Protein AF-A0A316YBG9-F1 (afdb_monomer)

Sequence (84 aa):
MIDGMRQTWGDEHNYVICHTDHEYQWNGAEGADWGHAHYELDIQIGGTVGYEVYGSNVGGYFKGKGDGGYLNCESLVCSRPGLS

Solvent-accessible surface area (backbone atoms only — not comparable to full-atom values): 5251 Å² total; per-residue (Å²): 110,68,68,59,50,38,74,73,66,40,68,75,27,35,38,42,45,42,68,60,55,65,50,75,50,66,64,68,49,77,83,77,40,29,44,77,50,80,46,74,47,81,43,98,79,91,51,73,50,54,35,41,35,37,41,28,64,48,62,67,53,76,43,77,69,59,76,92,61,101,73,74,85,54,69,54,74,51,73,73,79,81,89,125

Mean predicted aligned error: 8.86 Å

pLDDT: mean 74.73, std 17.7, range [38.47, 94.12]

Radius of gyration: 13.96 Å; Cα contacts (8 Å, |Δi|>4): 142; chains: 1; bounding box: 44×24×34 Å

Nearest PDB structures (foldseek):
  1ojg-assembly1_A  TM=3.725E-01  e=3.379E+00  Escherichia coli BL21(DE3)

Structure (mmCIF, N/CA/C/O backbone):
data_AF-A0A316YBG9-F1
#
_entry.id   AF-A0A316YBG9-F1
#
loop_
_atom_site.group_PDB
_atom_site.id
_atom_site.type_symbol
_atom_site.label_atom_id
_atom_site.label_alt_id
_atom_site.label_comp_id
_atom_site.label_asym_id
_atom_site.label_entity_id
_atom_site.label_seq_id
_atom_site.pdbx_PDB_ins_code
_atom_site.Cartn_x
_atom_site.Cartn_y
_atom_site.Cartn_z
_atom_site.occupancy
_atom_site.B_iso_or_equiv
_atom_site.auth_seq_id
_atom_site.auth_comp_id
_atom_site.auth_asym_id
_atom_site.auth_atom_id
_atom_site.pdbx_PDB_model_num
ATOM 1 N N . MET A 1 1 ? 1.384 -11.520 7.800 1.00 70.06 1 MET A N 1
ATOM 2 C CA . MET A 1 1 ? 0.873 -10.526 6.835 1.00 70.06 1 MET A CA 1
ATOM 3 C C . MET A 1 1 ? 2.033 -9.925 6.051 1.00 70.06 1 MET A C 1
ATOM 5 O O . MET A 1 1 ? 2.261 -10.389 4.943 1.00 70.06 1 MET A O 1
ATOM 9 N N . ILE A 1 2 ? 2.835 -9.023 6.638 1.00 71.88 2 ILE A N 1
ATOM 10 C CA . ILE A 1 2 ? 4.020 -8.465 5.959 1.00 71.88 2 ILE A CA 1
ATOM 11 C C . ILE A 1 2 ? 5.025 -9.541 5.551 1.00 71.88 2 ILE A C 1
ATOM 13 O O . ILE A 1 2 ? 5.498 -9.496 4.427 1.00 71.88 2 ILE A O 1
ATOM 17 N N . ASP A 1 3 ? 5.300 -10.544 6.390 1.00 80.31 3 ASP A N 1
ATOM 18 C CA . ASP A 1 3 ? 6.300 -11.566 6.038 1.00 80.31 3 ASP A CA 1
ATOM 19 C C . ASP A 1 3 ? 5.951 -12.345 4.762 1.00 80.31 3 ASP A C 1
ATOM 21 O O . ASP A 1 3 ? 6.842 -12.679 3.989 1.00 80.31 3 ASP A O 1
ATOM 25 N N . GLY A 1 4 ? 4.662 -12.599 4.505 1.00 80.44 4 GLY A N 1
ATOM 26 C CA . GLY A 1 4 ? 4.220 -13.261 3.273 1.00 80.44 4 GLY A CA 1
ATOM 27 C C . GLY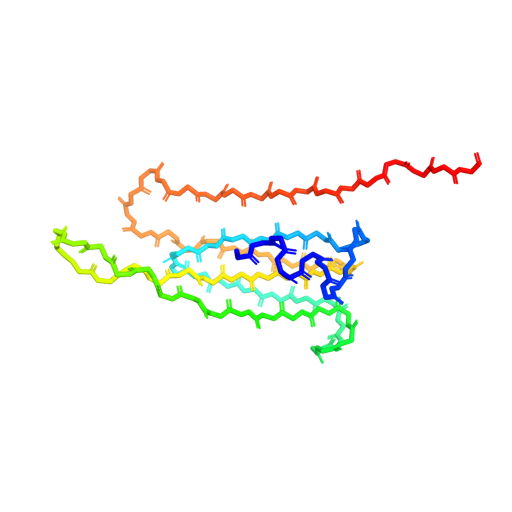 A 1 4 ? 4.345 -12.349 2.052 1.00 80.44 4 GLY A C 1
ATOM 28 O O . GLY A 1 4 ? 4.804 -12.778 0.995 1.00 80.44 4 GLY A O 1
ATOM 29 N N . MET A 1 5 ? 4.006 -11.069 2.211 1.00 78.75 5 MET A N 1
ATOM 30 C CA . MET A 1 5 ? 4.146 -10.069 1.150 1.00 78.75 5 MET A CA 1
ATOM 31 C C . MET A 1 5 ? 5.621 -9.820 0.820 1.00 78.75 5 MET A C 1
ATOM 33 O O . MET A 1 5 ? 5.999 -9.840 -0.344 1.00 78.75 5 MET A O 1
ATOM 37 N N . ARG A 1 6 ? 6.473 -9.744 1.846 1.00 82.31 6 ARG A N 1
ATOM 38 C CA . ARG A 1 6 ? 7.931 -9.671 1.739 1.00 82.31 6 ARG A CA 1
ATOM 39 C C . ARG A 1 6 ? 8.534 -10.890 1.052 1.00 82.31 6 ARG A C 1
ATOM 41 O O . ARG A 1 6 ? 9.405 -10.740 0.210 1.00 82.31 6 ARG A O 1
ATOM 48 N N . GLN A 1 7 ? 8.066 -12.097 1.363 1.00 85.69 7 GLN A N 1
ATOM 49 C CA . GLN A 1 7 ? 8.496 -13.303 0.643 1.00 85.69 7 GLN A CA 1
ATOM 50 C C . GLN A 1 7 ? 8.090 -13.279 -0.836 1.00 85.69 7 GLN A C 1
ATOM 52 O O . GLN A 1 7 ? 8.777 -13.880 -1.657 1.00 85.69 7 GLN A O 1
ATOM 57 N N . THR A 1 8 ? 6.990 -12.601 -1.171 1.00 82.25 8 THR A N 1
ATOM 58 C CA . THR A 1 8 ? 6.462 -12.542 -2.540 1.00 82.25 8 THR A CA 1
ATOM 59 C C . THR A 1 8 ? 7.134 -11.446 -3.366 1.00 82.25 8 THR A C 1
ATOM 61 O O . THR A 1 8 ? 7.446 -11.676 -4.530 1.00 82.25 8 THR A O 1
ATOM 64 N N . TRP A 1 9 ? 7.349 -10.263 -2.785 1.00 79.12 9 TRP A N 1
ATOM 65 C CA . TRP A 1 9 ? 7.822 -9.072 -3.502 1.00 79.12 9 TRP A CA 1
ATOM 66 C C . TRP A 1 9 ? 9.238 -8.644 -3.125 1.00 79.12 9 TRP A C 1
ATOM 68 O O . TRP A 1 9 ? 9.799 -7.782 -3.779 1.00 79.12 9 TRP A O 1
ATOM 78 N N . GLY A 1 10 ? 9.855 -9.255 -2.121 1.00 84.19 10 GLY A N 1
ATOM 79 C CA . GLY A 1 10 ? 11.256 -9.019 -1.798 1.00 84.19 10 GLY A CA 1
ATOM 80 C C . GLY A 1 10 ? 11.511 -7.813 -0.895 1.00 84.19 10 GLY A C 1
ATOM 81 O O . GLY A 1 10 ? 10.611 -7.065 -0.495 1.00 84.19 10 GLY A O 1
ATOM 82 N N . ASP A 1 11 ? 12.782 -7.669 -0.529 1.00 84.25 11 ASP A N 1
ATOM 83 C CA . ASP A 1 11 ? 13.280 -6.664 0.417 1.00 84.25 11 ASP A CA 1
ATOM 84 C C . ASP A 1 11 ? 13.546 -5.303 -0.266 1.00 84.25 11 ASP A C 1
ATOM 86 O O . ASP A 1 11 ? 13.905 -4.333 0.394 1.00 84.25 11 ASP A O 1
ATOM 90 N N . GLU A 1 12 ? 13.397 -5.217 -1.589 1.00 83.81 12 GLU A N 1
ATOM 91 C CA . GLU A 1 12 ? 13.524 -3.988 -2.378 1.00 83.81 12 GLU A CA 1
ATOM 92 C C . GLU A 1 12 ? 12.271 -3.096 -2.341 1.00 83.81 12 GLU A C 1
ATOM 94 O O . GLU A 1 12 ? 12.312 -1.953 -2.800 1.00 83.81 12 GLU A O 1
ATOM 99 N N . HIS A 1 13 ? 11.169 -3.599 -1.781 1.00 85.06 13 HIS A N 1
ATOM 100 C CA . HIS A 1 13 ? 9.923 -2.857 -1.620 1.00 85.06 13 HIS A CA 1
ATOM 101 C C . HIS A 1 13 ? 9.827 -2.232 -0.226 1.00 85.06 13 HIS A C 1
ATOM 103 O O . HIS A 1 13 ? 10.183 -2.833 0.788 1.00 85.06 13 HIS A O 1
ATOM 109 N N . ASN A 1 14 ? 9.267 -1.028 -0.169 1.00 86.06 14 ASN A N 1
ATOM 110 C CA . ASN A 1 14 ? 8.816 -0.413 1.071 1.00 86.06 14 ASN A CA 1
ATOM 111 C C . ASN A 1 14 ? 7.377 -0.835 1.349 1.00 86.06 14 ASN A C 1
ATOM 113 O O . ASN A 1 14 ? 6.564 -0.882 0.422 1.00 86.06 14 ASN A O 1
ATOM 117 N N . TYR A 1 15 ? 7.063 -1.089 2.620 1.00 85.94 15 TYR A N 1
ATOM 118 C CA . TYR A 1 15 ? 5.745 -1.561 3.028 1.00 85.94 15 TYR A CA 1
ATOM 119 C C . TYR A 1 15 ? 5.025 -0.530 3.896 1.00 85.94 15 TYR A C 1
ATOM 121 O O . TYR A 1 15 ? 5.592 0.018 4.843 1.00 85.94 15 TYR A O 1
ATOM 129 N N . VAL A 1 16 ? 3.752 -0.294 3.584 1.00 86.56 16 VAL A N 1
ATOM 130 C CA . VAL A 1 16 ? 2.855 0.570 4.361 1.00 86.56 16 VAL A CA 1
ATOM 131 C C . VAL A 1 16 ? 1.654 -0.256 4.792 1.00 86.56 16 VAL A C 1
ATOM 133 O O . VAL A 1 16 ? 0.980 -0.834 3.943 1.00 86.56 16 VAL A O 1
ATOM 136 N N . ILE A 1 17 ? 1.374 -0.299 6.096 1.00 85.50 17 ILE A N 1
ATOM 137 C CA . ILE A 1 17 ? 0.150 -0.899 6.639 1.00 85.50 17 ILE A CA 1
ATOM 138 C C . ILE A 1 17 ? -0.735 0.208 7.206 1.00 85.50 17 ILE A C 1
ATOM 140 O O . ILE A 1 17 ? -0.262 1.068 7.951 1.00 85.50 17 ILE A O 1
ATOM 144 N N . CYS A 1 18 ? -2.027 0.176 6.893 1.00 83.56 18 CYS A N 1
ATOM 145 C CA . CYS A 1 18 ? -2.992 1.153 7.378 1.00 83.56 18 CYS A CA 1
ATOM 146 C C . CYS A 1 18 ? -4.375 0.521 7.556 1.00 83.56 18 CYS A C 1
ATOM 148 O O . CYS A 1 18 ? -4.822 -0.215 6.692 1.00 83.56 18 CYS A O 1
ATOM 150 N N . HIS A 1 19 ? -5.074 0.823 8.651 1.00 84.25 19 HIS A N 1
ATOM 151 C CA . HIS A 1 19 ? -6.466 0.392 8.868 1.00 84.25 19 HIS A CA 1
ATOM 152 C C . HIS A 1 19 ? -7.483 1.537 8.716 1.00 84.25 19 HIS A C 1
ATOM 154 O O . HIS A 1 19 ? -8.683 1.341 8.892 1.00 84.25 19 HIS A O 1
ATOM 160 N N . THR A 1 20 ? -7.006 2.758 8.484 1.00 81.50 20 THR A N 1
ATOM 161 C CA . THR A 1 20 ? -7.805 3.990 8.520 1.00 81.50 20 THR A CA 1
ATOM 162 C C . THR A 1 20 ? -8.136 4.433 7.104 1.00 81.50 20 THR A C 1
ATOM 164 O O . THR A 1 20 ? -7.519 3.951 6.158 1.00 81.50 20 THR A O 1
ATOM 167 N N . ASP A 1 21 ? -9.096 5.341 6.915 1.00 81.12 21 ASP A N 1
ATOM 168 C CA . ASP A 1 21 ? -9.344 5.900 5.580 1.00 81.12 21 ASP A CA 1
ATOM 169 C C . ASP A 1 21 ? -8.105 6.668 5.089 1.00 81.12 21 ASP A C 1
ATOM 171 O O . ASP A 1 21 ? -7.440 7.386 5.847 1.00 81.12 21 ASP A O 1
ATOM 175 N N . HIS A 1 22 ? -7.773 6.517 3.811 1.00 85.50 22 HIS A N 1
ATOM 176 C CA . HIS A 1 22 ? -6.575 7.097 3.219 1.00 85.50 22 HIS A CA 1
ATOM 177 C C . HIS A 1 22 ? -6.723 7.360 1.720 1.00 85.50 22 HIS A C 1
ATOM 179 O O . HIS A 1 22 ? -7.677 6.962 1.053 1.00 85.50 22 HIS A O 1
ATOM 185 N N . GLU A 1 23 ? -5.759 8.106 1.200 1.00 87.69 23 GLU A N 1
ATOM 186 C CA . GLU A 1 23 ? -5.479 8.280 -0.219 1.00 87.69 23 GLU A CA 1
ATOM 187 C C . GLU A 1 23 ? -4.092 7.716 -0.511 1.00 87.69 23 GLU A C 1
ATOM 189 O O . GLU A 1 23 ? -3.163 7.887 0.284 1.00 87.69 23 GLU A O 1
ATOM 194 N N . TYR A 1 24 ? -3.936 7.081 -1.667 1.00 89.00 24 TYR A N 1
ATOM 195 C CA . TYR A 1 24 ? -2.647 6.590 -2.126 1.00 89.00 24 TYR A CA 1
ATOM 196 C C . TYR A 1 24 ? -2.499 6.768 -3.634 1.00 89.00 24 TYR A C 1
ATOM 198 O O . TYR A 1 24 ? -3.474 6.757 -4.386 1.00 89.00 24 TYR A O 1
ATOM 206 N N . GLN A 1 25 ? -1.255 6.914 -4.073 1.00 90.56 25 GLN A N 1
ATOM 207 C CA . GLN A 1 25 ? -0.867 6.817 -5.472 1.00 90.56 25 GLN A CA 1
ATOM 208 C C . GLN A 1 25 ? 0.594 6.394 -5.543 1.00 90.56 25 GLN A C 1
ATOM 210 O O . GLN A 1 25 ? 1.453 7.025 -4.930 1.00 90.56 25 GLN A O 1
ATOM 215 N N . TRP A 1 26 ? 0.888 5.372 -6.336 1.00 91.25 26 TRP A N 1
ATOM 216 C CA . TRP A 1 26 ? 2.250 4.909 -6.581 1.00 91.25 26 TRP A CA 1
ATOM 217 C C . TRP A 1 26 ? 2.638 5.183 -8.032 1.00 91.25 26 TRP A C 1
ATOM 219 O O . TRP A 1 26 ? 1.800 5.146 -8.935 1.00 91.25 26 TRP A O 1
ATOM 229 N N . ASN A 1 27 ? 3.908 5.509 -8.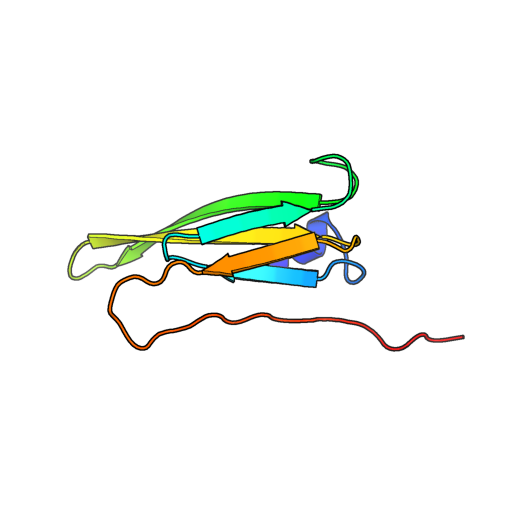260 1.00 91.00 27 ASN A N 1
ATOM 230 C CA . ASN A 1 27 ? 4.429 5.805 -9.588 1.00 91.00 27 ASN A CA 1
ATOM 231 C C . ASN A 1 27 ? 4.769 4.500 -10.312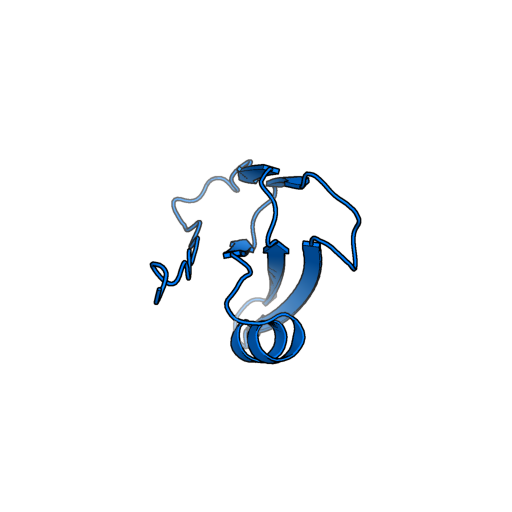 1.00 91.00 27 ASN A C 1
ATOM 233 O O . ASN A 1 27 ? 5.903 4.054 -10.235 1.00 91.00 27 ASN A O 1
ATOM 237 N N . GLY A 1 28 ? 3.827 3.892 -11.025 1.00 91.19 28 GLY A N 1
ATOM 238 C CA . GLY A 1 28 ? 4.097 2.657 -11.764 1.00 91.19 28 GLY A CA 1
ATOM 239 C C . GLY A 1 28 ? 2.857 1.799 -11.957 1.00 91.19 28 GLY A C 1
ATOM 240 O O . GLY A 1 28 ? 1.733 2.242 -11.705 1.00 91.19 28 GLY A O 1
ATOM 241 N N . ALA A 1 29 ? 3.066 0.568 -12.410 1.00 94.12 29 ALA A N 1
ATOM 242 C CA . ALA A 1 29 ? 2.007 -0.395 -12.667 1.00 94.12 29 ALA A CA 1
ATOM 243 C C . ALA A 1 29 ? 1.755 -1.304 -11.455 1.00 94.12 29 ALA A C 1
ATOM 245 O O . ALA A 1 29 ? 2.680 -1.880 -10.877 1.00 94.12 29 ALA A O 1
ATOM 246 N N . GLU A 1 30 ? 0.479 -1.469 -11.107 1.00 92.31 30 GLU A N 1
ATOM 247 C CA . GLU A 1 30 ? 0.050 -2.436 -10.098 1.00 92.31 30 GLU A CA 1
ATOM 248 C C . GLU A 1 30 ? 0.381 -3.869 -10.549 1.00 92.31 30 GLU A C 1
ATOM 250 O O . GLU A 1 30 ? 0.195 -4.227 -11.714 1.00 92.31 30 GLU A O 1
ATOM 255 N N . GLY A 1 31 ? 0.893 -4.687 -9.633 1.00 89.06 31 GLY A N 1
ATOM 256 C CA . GLY A 1 31 ? 1.361 -6.049 -9.886 1.00 89.06 31 GLY A CA 1
ATOM 257 C C . GLY A 1 31 ? 2.783 -6.146 -10.448 1.00 89.06 31 GLY A C 1
ATOM 258 O O . GLY A 1 31 ? 3.298 -7.258 -10.553 1.00 89.06 31 GLY A O 1
ATOM 259 N N . ALA A 1 32 ? 3.419 -5.019 -10.788 1.00 89.44 32 ALA A N 1
ATOM 260 C CA . ALA A 1 32 ? 4.812 -4.972 -11.239 1.00 89.44 32 ALA A CA 1
ATOM 261 C C . ALA A 1 32 ? 5.690 -4.108 -10.321 1.00 89.44 32 ALA A C 1
ATOM 263 O O . ALA A 1 32 ? 6.675 -4.603 -9.782 1.00 89.44 32 ALA A O 1
ATOM 264 N N . ASP A 1 33 ? 5.320 -2.839 -10.135 1.00 90.31 33 ASP A N 1
ATOM 265 C CA . ASP A 1 33 ? 6.094 -1.861 -9.354 1.00 90.31 33 ASP A CA 1
ATOM 266 C C . ASP A 1 33 ? 5.540 -1.689 -7.930 1.00 90.31 33 ASP A C 1
ATOM 268 O O . ASP A 1 33 ? 6.235 -1.305 -6.984 1.00 90.31 33 ASP A O 1
ATOM 272 N N . TRP A 1 34 ? 4.247 -1.957 -7.769 1.00 92.25 34 TRP A N 1
ATOM 273 C CA . TRP A 1 34 ? 3.571 -1.904 -6.484 1.00 92.25 34 TRP A CA 1
ATOM 274 C C . TRP A 1 34 ? 2.398 -2.874 -6.440 1.00 92.25 34 TRP A C 1
ATOM 276 O O . TRP A 1 34 ? 1.923 -3.346 -7.472 1.00 92.25 34 TRP A O 1
ATOM 286 N N . GLY A 1 35 ? 1.878 -3.132 -5.248 1.00 90.81 35 GLY A N 1
ATOM 287 C CA . GLY A 1 35 ? 0.585 -3.781 -5.103 1.00 90.81 35 GLY A CA 1
ATOM 288 C C . GLY A 1 35 ? -0.032 -3.580 -3.727 1.00 90.81 35 GLY A C 1
ATOM 289 O O . GLY A 1 35 ? 0.549 -2.950 -2.837 1.00 90.81 35 GLY A O 1
ATOM 290 N N . HIS A 1 36 ? -1.226 -4.140 -3.573 1.00 91.12 36 HIS A N 1
ATOM 291 C CA . HIS A 1 36 ? -2.100 -3.944 -2.427 1.00 91.12 36 HIS A CA 1
ATOM 292 C C . HIS A 1 36 ? -2.741 -5.268 -1.990 1.00 91.12 36 HIS A C 1
ATOM 294 O O . HIS A 1 36 ? -3.043 -6.131 -2.813 1.00 91.12 36 HIS A O 1
ATOM 300 N N . ALA A 1 37 ? -2.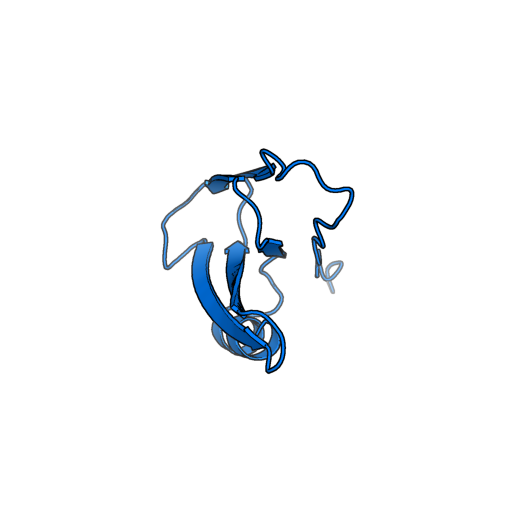916 -5.442 -0.683 1.00 88.25 37 ALA A N 1
ATOM 301 C CA . ALA A 1 37 ? -3.651 -6.551 -0.097 1.00 88.25 37 ALA A CA 1
ATOM 302 C C . ALA A 1 37 ? -4.479 -6.072 1.102 1.00 88.25 37 ALA A C 1
ATOM 304 O O . ALA A 1 37 ? -3.972 -5.346 1.957 1.00 88.25 37 ALA A O 1
ATOM 305 N N . HIS A 1 38 ? -5.723 -6.541 1.183 1.00 88.31 38 HIS A N 1
ATOM 306 C CA . HIS A 1 38 ? -6.608 -6.336 2.326 1.00 88.31 38 HIS A CA 1
ATOM 307 C C . HIS A 1 38 ? -6.599 -7.576 3.222 1.00 88.31 38 HIS A C 1
ATOM 309 O O . HIS A 1 38 ? -6.710 -8.702 2.729 1.00 88.31 38 HIS A O 1
ATOM 315 N N . TYR A 1 39 ? -6.509 -7.384 4.534 1.00 84.06 39 TYR A N 1
ATOM 316 C CA . TYR A 1 39 ? -6.638 -8.466 5.503 1.00 84.06 39 TYR A CA 1
ATOM 317 C C . TYR A 1 39 ? -7.556 -8.061 6.647 1.00 84.06 39 TYR A C 1
ATOM 319 O O . TYR A 1 39 ? -7.354 -7.030 7.286 1.00 84.06 39 TYR A O 1
ATOM 327 N N . GLU A 1 40 ? -8.490 -8.940 6.981 1.00 82.62 40 GLU A N 1
ATOM 328 C CA . GLU A 1 40 ? -9.358 -8.780 8.140 1.00 82.62 40 GLU A CA 1
ATOM 329 C C . GLU A 1 40 ? -8.817 -9.603 9.310 1.00 82.62 40 GLU A C 1
ATOM 331 O O . GLU A 1 40 ? -8.585 -10.810 9.192 1.00 82.62 40 GLU A O 1
ATOM 336 N N . LEU A 1 41 ? -8.609 -8.947 10.452 1.00 78.56 41 LEU A N 1
ATOM 337 C CA . LEU A 1 41 ? -8.377 -9.622 11.720 1.00 78.56 41 LEU A CA 1
ATOM 338 C C . LEU A 1 41 ? -9.696 -9.673 12.491 1.00 78.56 41 LEU A C 1
ATOM 340 O O . LEU A 1 41 ? -10.259 -8.636 12.846 1.00 78.56 41 LEU A O 1
ATOM 344 N N . ASP A 1 42 ? -10.167 -10.886 12.766 1.00 76.06 42 ASP A N 1
ATOM 345 C CA . ASP A 1 42 ? -11.317 -11.105 13.638 1.00 76.06 42 ASP A CA 1
ATOM 346 C C . ASP A 1 42 ? -10.881 -10.965 15.102 1.00 76.06 42 ASP A C 1
ATOM 348 O O . ASP A 1 42 ? -10.051 -11.737 15.599 1.00 76.06 42 ASP A O 1
ATOM 352 N N . ILE A 1 43 ? -11.394 -9.944 15.789 1.00 73.38 43 ILE A N 1
ATOM 353 C CA . ILE A 1 43 ? -11.064 -9.681 17.185 1.00 73.38 43 ILE A CA 1
ATOM 354 C C . ILE A 1 43 ? -12.212 -10.212 18.040 1.00 73.38 43 ILE A C 1
ATOM 356 O O . ILE A 1 43 ? -13.333 -9.708 17.996 1.00 73.38 43 ILE A O 1
ATOM 360 N N . GLN A 1 44 ? -11.909 -11.210 18.879 1.00 59.69 44 GLN A N 1
ATOM 361 C CA . GLN A 1 44 ? -12.886 -11.960 19.690 1.00 59.69 44 GLN A CA 1
ATOM 362 C C . GLN A 1 44 ? -13.776 -11.099 20.610 1.00 59.69 44 GLN A C 1
ATOM 364 O O . GLN A 1 44 ? -14.764 -11.600 21.145 1.00 59.69 44 GLN A O 1
ATOM 369 N N . ILE A 1 45 ? -13.451 -9.820 20.816 1.00 55.38 45 ILE A N 1
ATOM 370 C CA . ILE A 1 45 ? -14.263 -8.871 21.577 1.00 55.38 45 ILE A CA 1
ATOM 371 C C . ILE A 1 45 ? -14.433 -7.598 20.740 1.00 55.38 45 ILE A C 1
ATOM 373 O O . ILE A 1 45 ? -13.602 -6.697 20.798 1.00 55.38 45 ILE A O 1
ATOM 377 N N . GLY A 1 46 ? -15.538 -7.509 19.997 1.00 57.91 46 GLY A N 1
ATOM 378 C CA . GLY A 1 46 ? -16.064 -6.225 19.521 1.00 57.91 46 GLY A CA 1
ATOM 379 C C . GLY A 1 46 ? -15.994 -5.924 18.021 1.00 57.91 46 GLY A C 1
ATOM 380 O O . GLY A 1 46 ? -16.437 -4.839 17.655 1.00 57.91 46 GLY A O 1
ATOM 381 N N . GLY A 1 47 ? -15.527 -6.838 17.158 1.00 67.12 47 GLY A N 1
ATOM 382 C CA . GLY A 1 47 ? -15.677 -6.715 15.698 1.00 67.12 47 GLY A CA 1
ATOM 383 C C . GLY A 1 47 ? -14.462 -7.162 14.879 1.00 67.12 47 GLY A C 1
ATOM 384 O O . GLY A 1 47 ? -13.482 -7.670 15.419 1.00 67.12 47 GLY A O 1
ATOM 385 N N . THR A 1 48 ? -14.533 -6.947 13.565 1.00 72.75 48 THR A N 1
ATOM 386 C CA . THR A 1 48 ? -13.425 -7.126 12.616 1.00 72.75 48 THR A CA 1
ATOM 387 C C . THR A 1 48 ? -12.670 -5.815 12.413 1.00 72.75 48 THR A C 1
ATOM 389 O O . THR A 1 48 ? -13.278 -4.758 12.244 1.00 72.75 48 THR A O 1
ATOM 392 N N . VAL A 1 49 ? -11.336 -5.878 12.402 1.00 79.00 49 VAL A N 1
ATOM 393 C CA . VAL A 1 49 ? -10.479 -4.756 11.985 1.00 79.00 49 VAL A CA 1
ATOM 394 C C . VAL A 1 49 ? -9.795 -5.130 10.678 1.00 79.00 49 VAL A C 1
ATOM 396 O O . VAL A 1 49 ? -9.032 -6.095 10.622 1.00 79.00 49 VAL A O 1
ATOM 399 N N . GLY A 1 50 ? -10.096 -4.368 9.628 1.00 81.81 50 GLY A N 1
ATOM 400 C CA . GLY A 1 50 ? -9.462 -4.488 8.319 1.00 81.81 50 GLY A CA 1
ATOM 401 C C . GLY A 1 50 ? -8.172 -3.676 8.256 1.00 81.81 50 GLY A C 1
ATOM 402 O O . 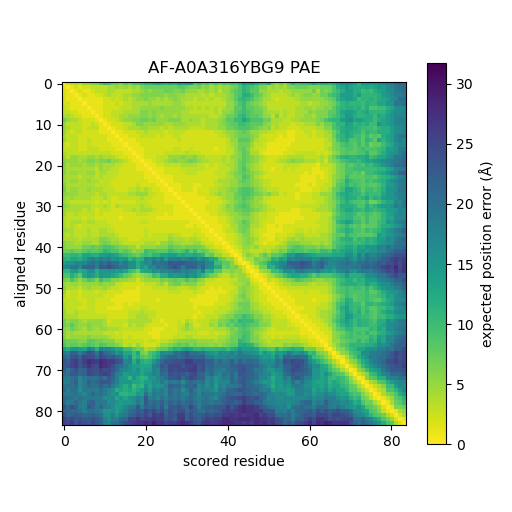GLY A 1 50 ? -8.139 -2.524 8.680 1.00 81.81 50 GLY A O 1
ATOM 403 N N . TYR A 1 51 ? -7.117 -4.273 7.719 1.00 85.12 51 TYR A N 1
ATOM 404 C CA . TYR A 1 51 ? -5.850 -3.622 7.420 1.00 85.12 51 TYR A CA 1
ATOM 405 C C . TYR A 1 51 ? -5.594 -3.685 5.918 1.00 85.12 51 TYR A C 1
ATOM 407 O O . TYR A 1 51 ? -5.591 -4.764 5.325 1.00 85.12 51 TYR A O 1
ATOM 415 N N . GLU A 1 52 ? -5.298 -2.535 5.331 1.00 86.81 52 GLU A N 1
ATOM 416 C CA . GLU A 1 52 ? -4.705 -2.414 4.010 1.00 86.81 52 GLU A CA 1
ATOM 417 C C . GLU A 1 52 ? -3.183 -2.495 4.112 1.00 86.81 52 GLU A C 1
ATOM 419 O O . GLU A 1 52 ? -2.564 -1.857 4.967 1.00 86.81 52 GLU A O 1
ATOM 424 N N . VAL A 1 53 ? -2.569 -3.262 3.218 1.00 88.81 53 VAL A N 1
ATOM 425 C CA . VAL A 1 53 ? -1.118 -3.420 3.124 1.00 88.81 53 VAL A CA 1
ATOM 426 C C . VAL A 1 53 ? -0.684 -3.097 1.710 1.00 88.81 53 VAL A C 1
ATOM 428 O O . VAL A 1 53 ? -1.179 -3.689 0.755 1.00 88.81 53 VAL A O 1
ATOM 431 N N . TYR A 1 54 ? 0.272 -2.191 1.581 1.00 89.19 54 TYR A N 1
ATOM 432 C CA . TYR A 1 54 ? 0.883 -1.812 0.317 1.00 89.19 54 TYR A CA 1
ATOM 433 C C . TYR A 1 54 ? 2.352 -2.201 0.328 1.00 89.19 54 TYR A C 1
ATOM 435 O O . TYR A 1 54 ? 3.025 -2.048 1.347 1.00 89.19 54 TYR A O 1
ATOM 443 N N . GLY A 1 55 ? 2.849 -2.661 -0.813 1.00 90.69 55 GLY A N 1
ATOM 444 C CA . GLY A 1 55 ? 4.273 -2.839 -1.078 1.00 90.69 55 GLY A CA 1
ATOM 445 C C . GLY A 1 55 ? 4.627 -2.116 -2.369 1.00 90.69 55 GLY A C 1
ATOM 446 O O . GLY A 1 55 ? 3.922 -2.286 -3.360 1.00 90.69 55 GLY A O 1
ATOM 447 N N . SER A 1 56 ? 5.670 -1.288 -2.357 1.00 89.94 56 SER A N 1
ATOM 448 C CA . SER A 1 56 ? 6.090 -0.497 -3.523 1.00 89.94 56 SER A CA 1
ATOM 449 C C . SER A 1 56 ? 7.609 -0.344 -3.571 1.00 89.94 56 SER A C 1
ATOM 451 O O . SER A 1 56 ? 8.223 0.033 -2.569 1.00 89.94 56 SER A O 1
ATOM 453 N N . ASN A 1 57 ? 8.223 -0.594 -4.728 1.00 91.75 57 ASN A N 1
ATOM 454 C CA . ASN A 1 57 ? 9.643 -0.301 -4.986 1.00 91.75 57 ASN A CA 1
ATOM 455 C C . ASN A 1 57 ? 9.840 1.049 -5.710 1.00 91.75 57 ASN A C 1
ATOM 457 O O . ASN A 1 57 ? 10.966 1.488 -5.951 1.00 91.75 57 ASN A O 1
ATOM 4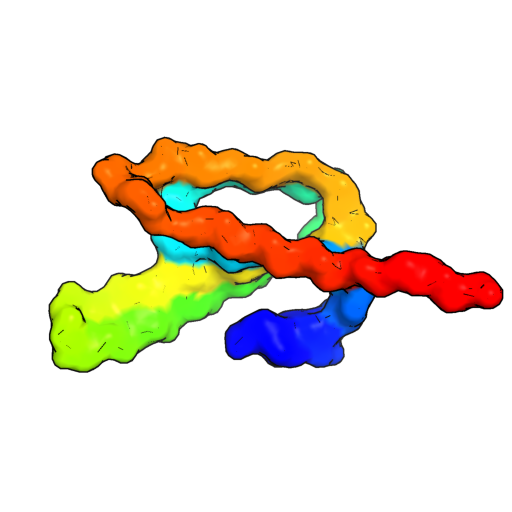61 N N . VAL A 1 58 ? 8.737 1.736 -6.004 1.00 89.69 58 VAL A N 1
ATOM 462 C CA . VAL A 1 58 ? 8.680 3.053 -6.638 1.00 89.69 58 VAL A CA 1
ATOM 463 C C . VAL A 1 58 ? 8.213 4.127 -5.659 1.00 89.69 58 VAL A C 1
ATOM 465 O O . VAL A 1 58 ? 7.581 3.856 -4.634 1.00 89.69 58 VAL A O 1
ATOM 468 N N . GLY A 1 59 ? 8.524 5.383 -5.987 1.00 87.25 59 GLY A N 1
ATOM 469 C CA . GLY A 1 59 ? 8.003 6.539 -5.259 1.00 87.25 59 GLY A CA 1
ATOM 470 C C . GLY A 1 59 ? 6.489 6.706 -5.431 1.00 87.25 59 GLY A C 1
ATOM 471 O O . GLY A 1 59 ? 5.868 6.096 -6.295 1.00 87.25 59 GLY A O 1
ATOM 472 N N . GLY A 1 60 ? 5.891 7.576 -4.628 1.00 86.44 60 GLY A N 1
ATOM 473 C CA . GLY A 1 60 ? 4.455 7.833 -4.642 1.00 86.44 60 GLY A CA 1
ATOM 474 C C . GLY A 1 60 ? 4.048 8.710 -3.469 1.00 86.44 60 GLY A C 1
ATOM 475 O O . GLY A 1 60 ? 4.902 9.339 -2.836 1.00 86.44 60 GLY A O 1
ATOM 476 N N . TYR A 1 61 ? 2.757 8.736 -3.160 1.00 86.50 61 TYR A N 1
ATOM 477 C CA . TYR A 1 61 ? 2.254 9.311 -1.924 1.00 86.50 61 TYR A CA 1
ATOM 478 C C . TYR A 1 61 ? 1.273 8.366 -1.238 1.00 86.50 61 TYR A C 1
ATOM 480 O O . TYR A 1 61 ? 0.519 7.630 -1.874 1.00 86.50 61 TYR A O 1
ATOM 488 N N . PHE A 1 62 ? 1.274 8.452 0.086 1.00 84.44 62 PHE A N 1
ATOM 489 C CA . PHE A 1 62 ? 0.293 7.836 0.957 1.00 84.44 62 PHE A CA 1
ATOM 490 C C . PHE A 1 62 ? -0.129 8.881 1.985 1.00 84.44 62 PHE A C 1
ATOM 492 O O . PHE A 1 62 ? 0.721 9.522 2.608 1.00 84.44 62 PHE A O 1
ATOM 499 N N . LYS A 1 63 ? -1.432 9.087 2.146 1.00 82.25 63 LYS A N 1
ATOM 500 C CA . LYS A 1 63 ? -1.988 10.096 3.042 1.00 82.25 63 LYS A CA 1
ATOM 501 C C . LYS A 1 63 ? -3.142 9.497 3.829 1.00 82.25 63 LYS A C 1
ATOM 503 O O . LYS A 1 63 ? -4.230 9.315 3.293 1.00 82.25 63 LYS A O 1
ATOM 508 N N . GLY A 1 64 ? -2.915 9.256 5.118 1.00 78.88 64 GLY A N 1
ATOM 509 C CA . GLY A 1 64 ? -3.999 8.963 6.050 1.00 78.88 64 GLY A CA 1
ATOM 510 C C . GLY A 1 64 ? -4.945 10.160 6.142 1.00 78.88 64 GLY A C 1
ATOM 511 O O . GLY A 1 64 ? -4.501 11.290 6.360 1.00 78.88 64 GLY A O 1
ATOM 512 N N . LYS A 1 65 ? -6.245 9.928 5.965 1.00 75.69 65 LYS A N 1
ATOM 513 C CA . LYS A 1 65 ? -7.289 10.932 6.223 1.00 75.69 65 LYS A CA 1
ATOM 514 C C . LYS A 1 65 ? -7.641 11.019 7.705 1.00 75.69 65 LYS A C 1
ATOM 516 O O . LYS A 1 65 ? -8.246 12.000 8.131 1.00 75.69 65 LYS A O 1
ATOM 521 N N . GLY A 1 66 ? -7.181 10.036 8.477 1.00 62.28 66 GLY A N 1
ATOM 522 C CA . GLY A 1 66 ? -7.465 9.914 9.892 1.00 62.28 66 GLY A CA 1
ATOM 523 C C . GLY A 1 66 ? -8.903 9.470 10.140 1.00 62.28 66 GLY A C 1
ATOM 524 O O . GLY A 1 66 ? -9.789 9.559 9.299 1.00 62.28 66 GLY A O 1
ATOM 525 N N . ASP A 1 67 ? -9.104 8.982 11.344 1.00 58.53 67 ASP A N 1
ATOM 526 C CA . ASP A 1 67 ? -10.300 8.303 11.831 1.00 58.53 67 ASP A CA 1
ATOM 527 C C . ASP A 1 67 ? -10.770 8.932 13.157 1.00 58.53 67 ASP A C 1
ATOM 529 O O . ASP A 1 67 ? -11.628 8.408 13.859 1.00 58.53 67 ASP A O 1
ATOM 533 N N . GLY A 1 68 ? -10.220 10.109 13.490 1.00 53.31 68 GLY A N 1
ATOM 534 C CA . GLY A 1 68 ? -10.514 10.853 14.716 1.00 53.31 68 GLY A CA 1
ATOM 535 C C . GLY A 1 68 ? -9.785 10.339 15.966 1.00 53.31 68 GLY A C 1
ATOM 536 O O . GLY A 1 68 ? -10.025 10.864 17.051 1.00 53.31 68 GLY A O 1
ATOM 537 N N . GLY A 1 69 ? -8.888 9.352 15.831 1.00 43.25 69 GLY A N 1
ATOM 538 C CA . GLY A 1 69 ? -8.080 8.769 16.909 1.00 43.25 69 GLY A CA 1
ATOM 539 C C . GLY A 1 69 ? -6.566 8.912 16.684 1.00 43.25 69 GLY A C 1
ATOM 540 O O . GLY A 1 69 ? -6.095 9.035 15.561 1.00 43.25 69 GLY A O 1
ATOM 541 N N . TYR A 1 70 ? -5.790 8.909 17.771 1.00 39.06 70 TYR A N 1
ATOM 542 C CA . TYR A 1 70 ? -4.335 9.157 17.806 1.00 39.06 70 TYR A CA 1
ATOM 543 C C . TYR A 1 70 ? -3.447 7.943 17.417 1.00 39.06 70 TYR A C 1
ATOM 545 O O . TYR A 1 70 ? -2.281 7.890 17.799 1.00 39.06 70 TYR A O 1
ATOM 553 N N . LEU A 1 71 ? -3.961 6.956 16.678 1.00 44.31 71 LEU A N 1
ATOM 554 C CA . LEU A 1 71 ? -3.256 5.714 16.312 1.00 44.31 71 LEU A CA 1
ATOM 555 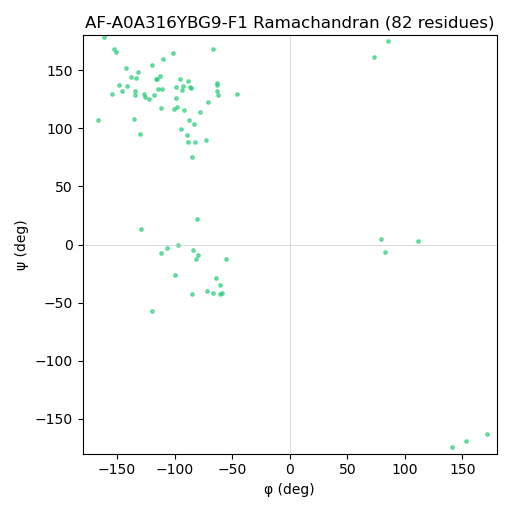C C . LEU A 1 71 ? -3.465 5.437 14.814 1.00 44.31 71 LEU A C 1
ATOM 557 O O . LEU A 1 71 ? -4.561 5.645 14.328 1.00 44.31 71 LEU A O 1
ATOM 561 N N . ASN A 1 72 ? -2.535 4.922 14.012 1.00 50.19 72 ASN A N 1
ATOM 562 C CA . ASN A 1 72 ? -1.088 4.748 14.110 1.00 50.19 72 ASN A CA 1
ATOM 563 C C . ASN A 1 72 ? -0.641 4.397 12.673 1.00 50.19 72 ASN A C 1
ATOM 565 O O . ASN A 1 72 ? -0.951 3.312 12.187 1.00 50.19 72 ASN A O 1
ATOM 569 N N . CYS A 1 73 ? 0.022 5.305 11.953 1.00 48.50 73 CYS A N 1
ATOM 570 C CA . CYS A 1 73 ? 0.657 4.958 10.676 1.00 48.50 73 CYS A CA 1
ATOM 571 C C . CYS A 1 73 ? 2.024 4.336 10.986 1.00 48.50 73 CYS A C 1
ATOM 573 O O . CYS A 1 73 ? 2.955 5.065 11.323 1.00 48.50 73 CYS A O 1
ATOM 575 N N . GLU A 1 74 ? 2.161 3.013 10.887 1.00 45.62 74 GLU A N 1
ATOM 576 C CA . GLU A 1 74 ? 3.474 2.361 10.914 1.00 45.62 74 GLU A CA 1
ATOM 577 C C . GLU A 1 74 ? 3.951 2.164 9.471 1.00 45.62 74 GLU A C 1
ATOM 579 O O . GLU A 1 74 ? 3.514 1.264 8.756 1.00 45.62 74 GLU A O 1
ATOM 584 N N . SER A 1 75 ? 4.827 3.060 9.018 1.00 45.31 75 SER A N 1
ATOM 585 C CA . SER A 1 75 ? 5.603 2.848 7.797 1.00 45.31 75 SER A CA 1
ATOM 586 C C . SER A 1 75 ? 6.866 2.084 8.180 1.00 45.31 75 SER A C 1
ATOM 588 O O . SER A 1 75 ? 7.766 2.648 8.807 1.00 45.31 75 SER A O 1
ATOM 590 N N . LEU A 1 76 ? 6.935 0.798 7.830 1.00 44.97 76 LEU A N 1
ATOM 591 C CA . LEU A 1 76 ? 8.174 0.037 7.927 1.00 44.97 76 LEU A CA 1
ATOM 592 C C . LEU A 1 76 ? 8.933 0.215 6.608 1.00 44.97 76 LEU A C 1
ATOM 594 O O . LEU A 1 76 ? 8.802 -0.564 5.664 1.00 44.97 76 LEU A O 1
ATOM 598 N N . VAL A 1 77 ? 9.745 1.269 6.549 1.00 44.78 77 VAL A N 1
ATOM 599 C CA . VAL A 1 77 ? 10.729 1.464 5.478 1.00 44.78 77 VAL A CA 1
ATOM 600 C C . VAL A 1 77 ? 11.860 0.459 5.698 1.00 44.78 77 VAL A C 1
ATOM 602 O O . VAL A 1 77 ? 12.834 0.742 6.395 1.00 44.78 77 VAL A O 1
ATOM 605 N N . CYS A 1 78 ? 11.745 -0.736 5.121 1.00 38.47 78 CYS A N 1
ATOM 606 C CA . CYS A 1 78 ? 12.873 -1.656 5.023 1.00 38.47 78 CYS A CA 1
ATOM 607 C C . CYS A 1 78 ? 13.689 -1.287 3.778 1.00 38.47 78 CYS A C 1
ATOM 609 O O . CYS A 1 78 ? 13.610 -1.944 2.752 1.00 38.47 78 CYS A O 1
ATOM 611 N N . SER A 1 79 ? 14.458 -0.198 3.844 1.00 39.34 79 SER A N 1
ATOM 612 C CA . SER A 1 79 ? 15.475 0.067 2.825 1.00 39.34 79 SER A CA 1
ATOM 613 C C . SER A 1 79 ? 16.791 -0.548 3.285 1.00 39.34 79 SER A C 1
ATOM 615 O O . SER A 1 79 ? 17.359 -0.159 4.307 1.00 39.34 79 SER A O 1
ATOM 617 N N . ARG A 1 80 ? 17.294 -1.544 2.552 1.00 41.19 80 ARG A N 1
ATOM 618 C CA . ARG A 1 80 ? 18.676 -1.991 2.738 1.00 41.19 80 ARG A CA 1
ATOM 619 C C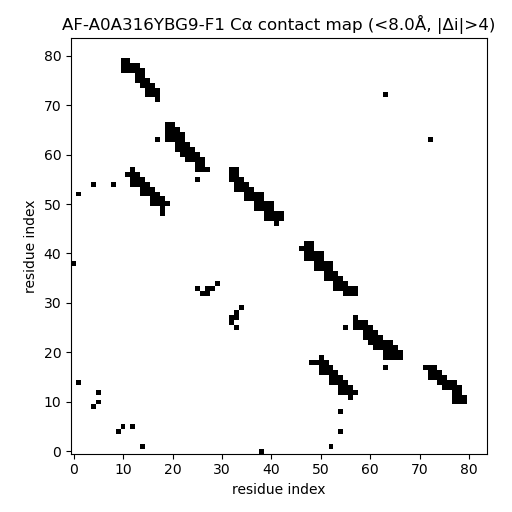 . ARG A 1 80 ? 19.593 -0.894 2.176 1.00 41.19 80 ARG A C 1
ATOM 621 O O . ARG A 1 80 ? 19.470 -0.576 0.993 1.00 41.19 80 ARG A O 1
ATOM 628 N N . PRO A 1 81 ? 20.523 -0.312 2.957 1.00 40.56 81 PRO A N 1
ATOM 629 C CA . PRO A 1 81 ? 21.589 0.496 2.381 1.00 40.56 81 PRO A CA 1
ATOM 630 C C . PRO A 1 81 ? 22.430 -0.431 1.501 1.00 40.56 81 PRO A C 1
ATOM 632 O O . PRO A 1 81 ? 22.757 -1.543 1.923 1.00 40.56 81 PRO A O 1
ATOM 635 N N . GLY A 1 82 ? 22.717 -0.002 0.273 1.00 39.00 82 GLY A N 1
ATOM 636 C CA . GLY A 1 82 ? 23.400 -0.810 -0.733 1.00 39.00 82 GLY A CA 1
ATOM 637 C C . GLY A 1 82 ? 24.630 -1.542 -0.191 1.00 39.00 82 GLY A C 1
ATOM 638 O O . GLY A 1 82 ? 25.505 -0.943 0.429 1.00 39.00 82 GLY A O 1
ATOM 639 N N . LEU A 1 83 ? 24.694 -2.845 -0.457 1.00 39.34 83 LEU A N 1
ATOM 640 C CA . LEU A 1 83 ? 25.958 -3.568 -0.511 1.00 39.34 83 LEU A CA 1
ATOM 641 C C . LEU A 1 83 ? 26.444 -3.473 -1.960 1.00 39.34 83 LEU A C 1
ATOM 643 O O . LEU A 1 83 ? 25.998 -4.239 -2.813 1.00 39.34 83 LEU A O 1
ATOM 647 N N . SER A 1 84 ? 27.289 -2.475 -2.219 1.00 42.72 84 SER A N 1
ATOM 648 C CA . SER A 1 84 ? 28.271 -2.489 -3.310 1.00 42.72 84 SER A CA 1
ATOM 649 C C . SER A 1 84 ? 29.556 -3.143 -2.828 1.00 42.72 84 SER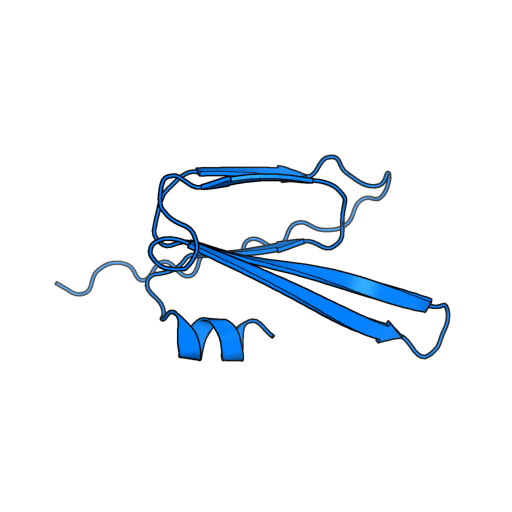 A C 1
ATOM 651 O O . SER A 1 84 ? 29.955 -2.786 -1.693 1.00 42.72 84 SER A O 1
#

Secondary structure (DSSP, 8-state):
-HHHHHHHH-TTSEEEEE-S-EEEEESS-BTTTEEEEEEEEEETTTEEEEEEEEEESS-EEEEE---SS----EEE---PPP--

Foldseek 3Di:
DVVVVCVVPHLLWWKWKDQADKDWDFDDDEPPFKHKDKDWDADPPDGIGIMIMMIGNGDIDIGGPDDPDPDDTDGPGSDDDDDD

Organism: NCBI:txid215250